Protein AF-A0A8H8NMR8-F1 (afdb_monomer_lite)

Structure (mmCIF, N/CA/C/O backbone):
data_AF-A0A8H8NMR8-F1
#
_entry.id   AF-A0A8H8NMR8-F1
#
loop_
_atom_site.group_PDB
_atom_site.id
_atom_site.type_symbol
_atom_site.label_atom_id
_atom_site.label_alt_id
_atom_site.label_comp_id
_atom_site.label_asym_id
_atom_site.label_entity_id
_atom_site.label_seq_id
_atom_site.pdbx_PDB_ins_code
_atom_site.Cartn_x
_atom_site.Cartn_y
_atom_site.Cartn_z
_atom_site.occupancy
_atom_site.B_iso_or_equiv
_atom_site.auth_seq_id
_atom_site.auth_comp_id
_atom_site.auth_asym_id
_atom_site.auth_atom_id
_atom_site.pdbx_PDB_model_num
ATOM 1 N N . MET A 1 1 ? 32.428 6.572 -25.863 1.00 37.22 1 MET A N 1
ATOM 2 C CA . MET A 1 1 ? 31.064 7.026 -25.522 1.00 37.22 1 MET A CA 1
ATOM 3 C C . MET A 1 1 ? 30.608 6.239 -24.310 1.00 37.22 1 MET A C 1
ATOM 5 O O . MET A 1 1 ? 30.355 5.047 -24.435 1.00 37.22 1 MET A O 1
ATOM 9 N N . SER A 1 2 ? 30.628 6.862 -23.136 1.00 39.56 2 SER A N 1
ATOM 10 C CA . SER A 1 2 ? 30.286 6.206 -21.873 1.00 39.56 2 SER A CA 1
ATOM 11 C C . SER A 1 2 ? 28.769 6.141 -21.748 1.00 39.56 2 SER A C 1
ATOM 13 O O . SER A 1 2 ? 28.104 7.172 -21.727 1.00 39.56 2 SER A O 1
ATOM 15 N N . VAL A 1 3 ? 28.222 4.929 -21.735 1.00 47.50 3 VAL A N 1
ATOM 16 C CA . VAL A 1 3 ? 26.800 4.694 -21.467 1.00 47.50 3 VAL A CA 1
ATOM 17 C C . VAL A 1 3 ? 26.536 5.125 -20.018 1.00 47.50 3 VAL A C 1
ATOM 19 O O . VAL A 1 3 ? 27.256 4.645 -19.141 1.00 47.50 3 VAL A O 1
ATOM 22 N N . PRO A 1 4 ? 25.572 6.020 -19.735 1.00 42.72 4 PRO A N 1
ATOM 23 C CA . PRO A 1 4 ? 25.215 6.341 -18.361 1.00 42.72 4 PRO A CA 1
ATOM 24 C C . PRO A 1 4 ? 24.707 5.066 -17.685 1.00 42.72 4 PRO A C 1
ATOM 26 O O . PRO A 1 4 ? 23.734 4.446 -18.114 1.00 42.72 4 PRO A O 1
ATOM 29 N N . GLN A 1 5 ? 25.445 4.635 -16.671 1.00 41.09 5 GLN A N 1
ATOM 30 C CA . GLN A 1 5 ? 25.132 3.477 -15.852 1.00 41.09 5 GLN A CA 1
ATOM 31 C C . GLN A 1 5 ? 23.895 3.829 -15.010 1.00 41.09 5 GLN A C 1
ATOM 33 O O . GLN A 1 5 ? 23.911 4.874 -14.355 1.00 41.09 5 GLN A O 1
ATOM 38 N N . PRO A 1 6 ? 22.809 3.034 -15.031 1.00 48.75 6 PRO A N 1
ATOM 39 C CA . PRO A 1 6 ? 21.648 3.330 -14.208 1.00 48.75 6 PRO A CA 1
ATOM 40 C C . PRO A 1 6 ? 22.055 3.192 -12.740 1.00 48.75 6 PRO A C 1
ATOM 42 O O . PRO A 1 6 ? 22.353 2.100 -12.258 1.00 48.75 6 PRO A O 1
ATOM 45 N N . THR A 1 7 ? 22.103 4.315 -12.028 1.00 45.12 7 THR A N 1
ATOM 46 C CA . THR A 1 7 ? 22.270 4.377 -10.574 1.00 45.12 7 THR A CA 1
ATOM 47 C C . THR A 1 7 ? 20.965 3.948 -9.906 1.00 45.12 7 THR A C 1
ATOM 49 O O . THR A 1 7 ? 20.292 4.742 -9.259 1.00 45.12 7 THR A O 1
ATOM 52 N N . SER A 1 8 ? 20.547 2.701 -10.102 1.00 48.84 8 SER A N 1
ATO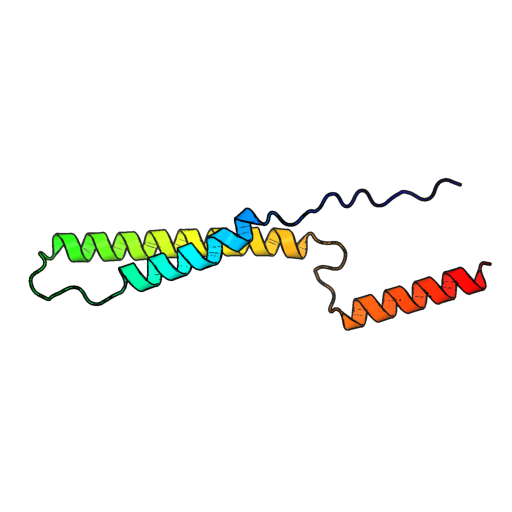M 53 C CA . SER A 1 8 ? 19.345 2.154 -9.472 1.00 48.84 8 SER A CA 1
ATOM 54 C C . SER A 1 8 ? 19.726 1.507 -8.149 1.00 48.84 8 SER A C 1
ATOM 56 O O . SER A 1 8 ? 19.632 0.296 -7.987 1.00 48.84 8 SER A O 1
ATOM 58 N N . ASN A 1 9 ? 20.166 2.317 -7.186 1.00 46.53 9 ASN A N 1
ATOM 59 C CA . ASN A 1 9 ? 20.272 1.875 -5.796 1.00 46.53 9 ASN A CA 1
ATOM 60 C C . ASN A 1 9 ? 18.899 1.993 -5.107 1.00 46.53 9 ASN A C 1
ATOM 62 O O . ASN A 1 9 ? 18.777 2.600 -4.049 1.00 46.53 9 ASN A O 1
ATOM 66 N N . SER A 1 10 ? 17.860 1.447 -5.742 1.00 55.44 10 SER A N 1
ATOM 67 C CA . SER A 1 10 ? 16.499 1.363 -5.202 1.00 55.44 10 SER A CA 1
ATOM 68 C C . SER A 1 10 ? 16.279 -0.052 -4.681 1.00 55.44 10 SER A C 1
ATOM 70 O O . SER A 1 10 ? 15.445 -0.798 -5.188 1.00 55.44 10 SER A O 1
ATOM 72 N N . ALA A 1 11 ? 17.096 -0.473 -3.716 1.00 64.12 11 ALA A N 1
ATOM 73 C CA .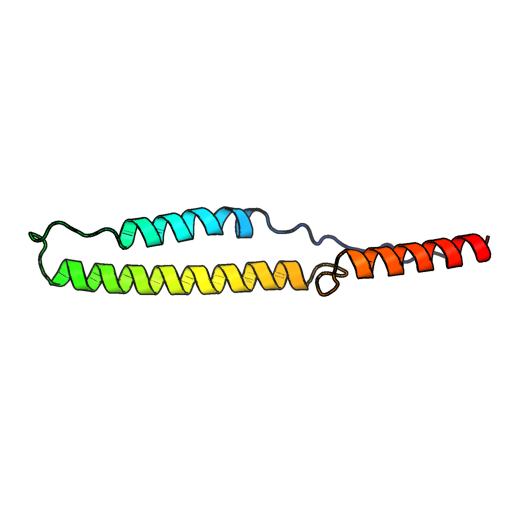 ALA A 1 11 ? 16.773 -1.674 -2.965 1.00 64.12 11 ALA A CA 1
ATOM 74 C C . ALA A 1 11 ? 15.484 -1.375 -2.189 1.00 64.12 11 ALA A C 1
ATOM 76 O O . ALA A 1 11 ? 15.464 -0.453 -1.371 1.00 64.12 11 ALA A O 1
ATOM 77 N N . LEU A 1 12 ? 14.407 -2.108 -2.486 1.00 74.81 12 LEU A N 1
ATOM 78 C CA . LEU A 1 12 ? 13.176 -2.049 -1.700 1.00 74.81 12 LEU A CA 1
ATOM 79 C C . LEU A 1 12 ? 13.544 -2.215 -0.227 1.00 74.81 12 LEU A C 1
ATOM 81 O O . LEU A 1 12 ? 14.286 -3.137 0.127 1.00 74.81 12 LEU A O 1
ATOM 85 N N . ASN A 1 13 ? 13.052 -1.322 0.630 1.00 84.81 13 ASN A N 1
ATOM 86 C CA . ASN A 1 13 ? 13.338 -1.437 2.0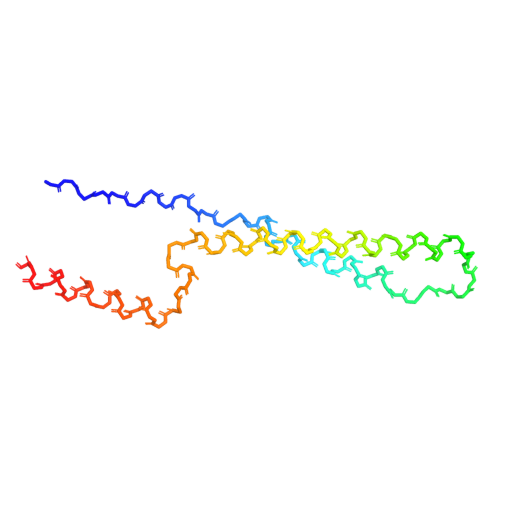47 1.00 84.81 13 ASN A CA 1
ATOM 87 C C . ASN A 1 13 ? 12.536 -2.617 2.598 1.00 84.81 13 ASN A C 1
ATOM 89 O O . ASN A 1 13 ? 11.354 -2.489 2.916 1.00 84.81 13 ASN A O 1
ATOM 93 N N . GLN A 1 14 ? 13.191 -3.772 2.697 1.00 86.62 14 GLN A N 1
ATOM 94 C CA . GLN A 1 14 ? 12.583 -5.021 3.141 1.00 86.62 14 GLN A CA 1
ATOM 95 C C . GLN A 1 14 ? 11.861 -4.861 4.487 1.00 86.62 14 GLN A C 1
ATOM 97 O O . GLN A 1 14 ? 10.757 -5.376 4.648 1.00 86.62 14 GLN A O 1
ATOM 102 N N . ALA A 1 15 ? 12.399 -4.040 5.396 1.00 87.38 15 ALA A N 1
ATOM 103 C CA . ALA A 1 15 ? 11.773 -3.761 6.685 1.00 87.38 15 ALA A CA 1
ATOM 104 C C . ALA A 1 15 ? 10.390 -3.093 6.550 1.00 87.38 15 ALA A C 1
ATOM 106 O O . ALA A 1 15 ? 9.497 -3.364 7.353 1.00 87.38 15 ALA A O 1
ATOM 107 N N . THR A 1 16 ? 10.176 -2.250 5.529 1.00 87.81 16 THR A N 1
ATOM 108 C CA . THR A 1 16 ? 8.863 -1.640 5.263 1.00 87.81 16 THR A CA 1
ATOM 109 C C . THR A 1 16 ? 7.822 -2.719 4.970 1.00 87.81 16 THR A C 1
ATOM 111 O O . THR A 1 16 ? 6.750 -2.700 5.569 1.00 87.81 16 THR A O 1
ATOM 114 N N . PHE A 1 17 ? 8.151 -3.696 4.124 1.00 91.56 17 PHE A N 1
ATOM 115 C CA . PHE A 1 17 ? 7.230 -4.769 3.742 1.00 91.56 17 PHE A CA 1
ATOM 116 C C . PHE A 1 17 ? 7.046 -5.810 4.850 1.00 91.56 17 PHE A C 1
ATOM 118 O O . PHE A 1 17 ? 5.920 -6.223 5.121 1.00 91.56 17 PHE A O 1
ATOM 125 N N . GLU A 1 18 ? 8.125 -6.187 5.540 1.00 93.31 18 GLU A N 1
ATOM 126 C CA . GLU A 1 18 ? 8.078 -7.141 6.654 1.00 93.31 18 GLU A CA 1
ATOM 127 C C . GLU A 1 18 ? 7.238 -6.629 7.828 1.00 93.31 18 GLU A C 1
ATOM 129 O O . GLU A 1 18 ? 6.622 -7.427 8.529 1.00 93.31 18 GLU A O 1
ATOM 134 N N . SER A 1 19 ? 7.149 -5.307 8.016 1.00 92.06 19 SER A N 1
ATOM 135 C CA . SER A 1 19 ? 6.342 -4.700 9.083 1.00 92.06 19 SER A CA 1
ATOM 136 C C . SER A 1 19 ? 4.824 -4.744 8.844 1.00 92.06 19 SER A C 1
ATOM 138 O O . SER A 1 19 ? 4.053 -4.644 9.804 1.00 92.06 19 SER A O 1
ATOM 140 N N . LEU A 1 20 ? 4.377 -4.952 7.598 1.00 94.50 20 LEU A N 1
ATOM 141 C CA . LEU A 1 20 ? 2.953 -4.916 7.241 1.00 94.50 20 LEU A CA 1
ATOM 142 C C . LEU A 1 20 ? 2.173 -6.080 7.861 1.00 94.50 20 LEU A C 1
ATOM 144 O O . LEU A 1 20 ? 1.095 -5.879 8.421 1.00 94.50 20 LEU A O 1
ATOM 148 N N . LEU A 1 21 ? 2.718 -7.298 7.791 1.00 94.94 21 LEU A N 1
ATOM 149 C CA . LEU A 1 21 ? 2.047 -8.492 8.309 1.00 94.94 21 LEU A CA 1
ATOM 150 C C . LEU A 1 21 ? 1.872 -8.437 9.843 1.00 94.94 21 LEU A C 1
ATOM 152 O O . LEU A 1 21 ? 0.740 -8.613 10.301 1.00 94.94 21 LEU A O 1
ATOM 156 N N . PRO A 1 22 ? 2.906 -8.113 10.649 1.00 94.88 22 PRO A N 1
ATOM 157 C CA . PRO A 1 22 ? 2.744 -7.862 12.080 1.00 94.88 22 PRO A CA 1
ATOM 158 C C . PRO A 1 22 ? 1.689 -6.799 12.403 1.00 94.88 22 PRO A C 1
ATOM 160 O O . PRO A 1 22 ? 0.921 -6.980 13.345 1.00 94.88 22 PRO A O 1
ATOM 163 N N . SER A 1 23 ? 1.603 -5.719 11.616 1.00 93.81 23 SER A N 1
ATOM 164 C CA . SER A 1 23 ? 0.614 -4.655 11.833 1.00 93.81 23 SER A CA 1
ATOM 165 C C . SER A 1 23 ? -0.828 -5.152 11.640 1.00 93.81 23 SER A C 1
ATOM 167 O O . SER A 1 23 ? -1.696 -4.896 12.477 1.00 93.81 23 SER A O 1
ATOM 169 N N . VAL A 1 24 ? -1.084 -5.954 10.602 1.00 94.88 24 VAL A N 1
ATOM 170 C CA . VAL A 1 24 ? -2.394 -6.597 10.382 1.00 94.88 24 VAL A CA 1
ATOM 171 C C . VAL A 1 24 ? -2.718 -7.595 11.498 1.00 94.88 24 VAL A C 1
ATOM 173 O O . VAL A 1 24 ? -3.837 -7.632 12.017 1.00 94.88 24 VAL A O 1
ATOM 176 N N . VAL A 1 25 ? -1.732 -8.392 11.907 1.00 94.88 25 VAL A N 1
ATOM 177 C CA . VAL A 1 25 ? -1.872 -9.364 12.999 1.00 94.88 25 VAL A CA 1
ATOM 178 C C . VAL A 1 25 ? -2.189 -8.666 14.328 1.00 94.88 25 VAL A C 1
ATOM 180 O O . VAL A 1 25 ? -3.017 -9.152 15.093 1.00 94.88 25 VAL A O 1
ATOM 183 N N . GLN A 1 26 ? -1.603 -7.497 14.591 1.00 92.69 26 GLN A N 1
ATOM 184 C CA . GLN A 1 26 ? -1.924 -6.693 15.768 1.00 92.69 26 GLN A CA 1
ATOM 185 C C . GLN A 1 26 ? -3.378 -6.203 15.738 1.00 92.69 26 GLN A C 1
ATOM 187 O O . GLN A 1 26 ? -4.101 -6.389 16.711 1.00 92.69 26 GLN A O 1
ATOM 192 N N . ILE A 1 27 ? -3.836 -5.635 14.617 1.00 93.56 27 ILE A N 1
ATOM 193 C CA . ILE A 1 27 ? -5.215 -5.130 14.484 1.00 93.56 27 ILE A CA 1
ATOM 194 C C . ILE A 1 27 ? -6.236 -6.265 14.650 1.00 93.56 27 ILE A C 1
ATOM 196 O O . ILE A 1 27 ? -7.248 -6.106 15.335 1.00 93.56 27 ILE A O 1
ATOM 200 N N . THR A 1 28 ? -5.972 -7.430 14.056 1.00 92.00 28 THR A N 1
ATOM 201 C CA . THR A 1 28 ? -6.863 -8.597 14.174 1.00 92.00 28 THR A CA 1
ATOM 202 C C . THR A 1 28 ? -6.906 -9.157 15.595 1.00 92.00 28 THR A C 1
ATOM 204 O O . THR A 1 28 ? -7.971 -9.547 16.059 1.00 92.00 28 THR A O 1
ATOM 207 N N . GLN A 1 29 ? -5.792 -9.140 16.331 1.00 89.56 29 GLN A N 1
ATOM 208 C CA . GLN A 1 29 ? -5.787 -9.495 17.753 1.00 89.56 29 GLN A CA 1
ATOM 209 C C . GLN A 1 29 ? -6.539 -8.471 18.608 1.00 89.56 29 GLN A C 1
ATOM 211 O O . GLN A 1 29 ? -7.339 -8.856 19.457 1.00 89.56 29 GLN A O 1
ATOM 216 N N . SER A 1 30 ? -6.344 -7.175 18.357 1.00 86.56 30 SER A N 1
ATOM 217 C CA . SER A 1 30 ? -7.024 -6.103 19.093 1.00 86.56 30 SER A CA 1
ATOM 218 C C . SER A 1 30 ? -8.536 -6.072 18.861 1.00 86.56 30 SER A C 1
ATOM 220 O O . SER A 1 30 ? -9.259 -5.553 19.703 1.00 86.56 30 SER A O 1
ATOM 222 N N . THR A 1 31 ? -9.019 -6.624 17.746 1.00 86.69 31 THR A N 1
ATOM 223 C CA . THR A 1 31 ? -10.451 -6.699 17.406 1.00 86.69 31 THR A CA 1
ATOM 224 C C . THR A 1 31 ? -11.138 -7.965 17.916 1.00 86.69 31 THR A C 1
ATOM 226 O O . THR A 1 31 ? -12.347 -8.111 17.731 1.00 86.69 31 THR A O 1
ATOM 229 N N . GLN A 1 32 ? -10.412 -8.880 18.571 1.00 85.06 32 GLN A N 1
ATOM 230 C CA . GLN A 1 32 ? -11.034 -10.071 19.142 1.00 85.06 32 GLN A CA 1
ATOM 231 C C . GLN A 1 32 ? -12.036 -9.693 20.243 1.00 85.06 32 GLN A C 1
ATOM 233 O O . GLN A 1 32 ? -11.762 -8.798 21.049 1.00 85.06 32 GLN A O 1
ATOM 238 N N . PRO A 1 33 ? -13.194 -10.377 20.304 1.00 72.38 33 PRO A N 1
ATOM 239 C CA . PRO A 1 33 ? -14.210 -10.102 21.307 1.00 72.38 33 PRO A CA 1
ATOM 240 C C . PRO A 1 33 ? -13.627 -10.300 22.708 1.00 72.38 33 PRO A C 1
ATOM 242 O O . PRO A 1 33 ? -13.211 -11.397 23.081 1.00 72.38 33 PRO A O 1
ATOM 245 N N . GLN A 1 34 ? -13.589 -9.221 23.487 1.00 68.75 34 GLN A N 1
ATOM 246 C CA . GLN A 1 34 ? -13.203 -9.296 24.890 1.00 68.75 34 GLN A CA 1
ATOM 247 C C . GLN A 1 34 ? -14.339 -9.935 25.707 1.00 68.75 34 GLN A C 1
ATOM 249 O O . GLN A 1 34 ? -15.518 -9.779 25.367 1.00 68.75 34 GLN A O 1
ATOM 254 N N . PRO A 1 35 ? -14.020 -10.644 26.802 1.00 69.69 35 PRO A N 1
ATOM 255 C CA . PRO A 1 35 ? -15.037 -11.137 27.720 1.00 69.69 35 PRO A CA 1
ATOM 256 C C . PRO A 1 35 ? -15.882 -9.973 28.270 1.00 69.69 35 PRO A C 1
ATOM 258 O O . PRO A 1 35 ? -15.348 -8.931 28.647 1.00 69.69 35 PRO A O 1
ATOM 261 N N . GLN A 1 36 ? -17.207 -10.167 28.339 1.00 62.75 36 GLN A N 1
ATOM 262 C CA . GLN A 1 36 ? -18.215 -9.161 28.737 1.00 62.75 36 GLN A CA 1
ATOM 263 C C . GLN A 1 36 ? -18.002 -8.529 30.127 1.00 62.75 36 GLN A C 1
ATOM 265 O O . GLN A 1 36 ? -18.696 -7.586 30.491 1.00 62.75 36 GLN A O 1
ATOM 270 N N . SER A 1 37 ? -17.066 -9.044 30.916 1.00 67.81 37 SER A N 1
ATOM 271 C CA . SER A 1 37 ? -16.732 -8.583 32.261 1.00 67.81 37 SER A CA 1
ATOM 272 C C . SER A 1 37 ? -15.820 -7.348 32.303 1.00 67.81 37 SER A C 1
ATOM 274 O O . SER A 1 37 ? -15.473 -6.899 33.395 1.00 67.81 37 SER A O 1
ATOM 276 N N . GLN A 1 38 ? -15.419 -6.784 31.161 1.00 64.81 38 GLN A N 1
ATOM 277 C CA . GLN A 1 38 ? -14.536 -5.618 31.147 1.00 64.81 38 GLN A CA 1
ATOM 278 C C . GLN A 1 38 ? -15.255 -4.277 31.352 1.00 64.81 38 GLN A C 1
ATOM 280 O O . GLN A 1 38 ? -16.331 -4.049 30.795 1.00 64.81 38 GLN A O 1
ATOM 285 N N . PRO A 1 39 ? -14.647 -3.347 32.114 1.00 71.88 39 PRO A N 1
ATOM 286 C CA . PRO A 1 39 ? -15.194 -2.017 32.322 1.00 71.88 39 PRO A CA 1
ATOM 287 C C . PRO A 1 39 ? -15.293 -1.218 31.007 1.00 71.88 39 PRO A C 1
ATOM 289 O O . PRO A 1 39 ? -14.381 -1.266 30.181 1.00 71.88 39 PRO A O 1
ATOM 292 N N . PRO A 1 40 ? -16.337 -0.385 30.839 1.00 67.50 40 PRO A N 1
ATOM 293 C CA . PRO A 1 40 ? -16.593 0.361 29.600 1.00 67.50 40 PRO A CA 1
ATOM 294 C C . PRO A 1 40 ? -15.458 1.319 29.193 1.00 67.50 40 PRO A C 1
ATOM 296 O O . PRO A 1 40 ? -15.283 1.603 28.009 1.00 67.50 40 PRO A O 1
ATOM 299 N N . ALA A 1 41 ? -14.648 1.789 30.150 1.00 66.44 41 ALA A N 1
ATOM 300 C CA . ALA A 1 41 ? -13.461 2.601 29.874 1.00 66.44 41 ALA A CA 1
ATOM 301 C C . ALA A 1 41 ? -12.369 1.824 29.107 1.00 66.44 41 ALA A C 1
ATOM 303 O O . ALA A 1 41 ? -11.734 2.393 28.220 1.00 66.44 41 ALA A O 1
ATOM 304 N N . GLN A 1 42 ? -12.195 0.523 29.383 1.00 71.94 42 GLN A N 1
ATOM 305 C CA . GLN A 1 42 ? -11.269 -0.333 28.628 1.00 71.94 42 GLN A CA 1
ATOM 306 C C . GLN A 1 42 ? -11.768 -0.565 27.198 1.00 71.94 42 GLN A C 1
ATOM 308 O O . GLN A 1 42 ? -10.977 -0.538 26.258 1.00 71.94 42 GLN A O 1
ATOM 313 N N . THR A 1 43 ? -13.083 -0.696 27.006 1.00 78.06 43 THR A N 1
ATOM 314 C CA . THR A 1 43 ? -13.683 -0.866 25.675 1.00 78.06 43 THR A CA 1
ATOM 315 C C . THR A 1 43 ? -13.473 0.359 24.779 1.00 78.06 43 THR A C 1
ATOM 317 O O . THR A 1 43 ? -13.183 0.215 23.592 1.00 78.06 43 THR A O 1
ATOM 320 N N . GLN A 1 44 ? -13.578 1.577 25.324 1.00 82.50 44 GLN A N 1
ATOM 321 C CA . GLN A 1 44 ? -13.318 2.804 24.556 1.00 82.50 44 GLN A CA 1
ATOM 322 C C . GLN A 1 44 ? -11.834 2.977 24.213 1.00 82.50 44 GLN A C 1
ATOM 324 O O . GLN A 1 44 ? -11.508 3.359 23.089 1.00 82.50 44 GLN A O 1
ATOM 329 N N . GLN A 1 45 ? -10.935 2.671 25.153 1.00 85.56 45 GLN A N 1
ATOM 330 C CA . GLN A 1 45 ? -9.491 2.702 24.902 1.00 85.56 45 GLN A CA 1
ATOM 331 C C . GLN A 1 45 ? -9.096 1.714 23.801 1.00 85.56 45 GLN A C 1
ATOM 333 O O . GLN A 1 45 ? -8.389 2.093 22.871 1.00 85.56 45 GLN A O 1
ATOM 338 N N . GLN A 1 46 ? -9.640 0.496 23.831 1.00 84.81 46 GLN A N 1
ATOM 339 C CA . GLN A 1 46 ? -9.404 -0.506 22.793 1.00 84.81 46 GLN A CA 1
ATOM 340 C C . GLN A 1 46 ? -9.848 -0.018 21.405 1.00 84.81 46 GLN A C 1
ATOM 342 O O . GLN A 1 46 ? -9.110 -0.164 20.432 1.00 84.81 46 GLN A O 1
ATOM 347 N N . GLN A 1 47 ? -11.021 0.615 21.296 1.00 87.25 47 GLN A N 1
ATOM 348 C CA . GLN A 1 47 ? -11.482 1.184 20.023 1.00 87.25 47 GLN A CA 1
ATOM 349 C C . GLN A 1 47 ? -10.538 2.272 19.494 1.00 87.25 47 GLN A C 1
ATOM 351 O O . GLN A 1 47 ? -10.251 2.312 18.295 1.00 87.25 47 GLN A O 1
ATOM 356 N N . GLN A 1 48 ? -10.020 3.133 20.375 1.00 91.00 48 GLN A N 1
ATOM 357 C CA . GLN A 1 48 ? -9.040 4.152 19.993 1.00 91.00 48 GLN A CA 1
ATOM 358 C C . GLN A 1 48 ? -7.714 3.532 19.538 1.00 91.00 48 GLN A C 1
ATOM 360 O O . GLN A 1 48 ? -7.133 3.986 18.550 1.00 91.00 48 GLN A O 1
ATOM 365 N N . GLU A 1 49 ? -7.247 2.481 20.210 1.00 89.31 49 GLU A N 1
ATOM 366 C CA . GLU A 1 49 ? -6.033 1.759 19.825 1.00 89.31 49 GLU A CA 1
ATOM 367 C C . GLU A 1 49 ? -6.178 1.076 18.463 1.00 89.31 49 GLU A C 1
ATOM 369 O O . GLU A 1 49 ? -5.284 1.208 17.625 1.00 89.31 49 GLU A O 1
ATOM 374 N N . ILE A 1 50 ? -7.320 0.434 18.192 1.00 92.19 50 ILE A N 1
ATOM 375 C CA . ILE A 1 50 ? -7.626 -0.153 16.879 1.00 92.19 50 ILE A CA 1
ATOM 376 C C . ILE A 1 50 ? -7.613 0.930 15.796 1.00 92.19 50 ILE A C 1
ATOM 378 O O . ILE A 1 50 ? -6.981 0.752 14.750 1.00 92.19 50 ILE A O 1
ATOM 382 N N . ALA A 1 51 ? -8.274 2.067 16.037 1.00 94.06 51 ALA A N 1
ATOM 383 C CA . ALA A 1 51 ? -8.313 3.172 15.081 1.00 94.06 51 ALA A CA 1
ATOM 384 C C . ALA A 1 51 ? -6.903 3.710 14.788 1.00 94.06 51 ALA A C 1
ATOM 386 O O . ALA A 1 51 ? -6.530 3.882 13.625 1.00 94.06 51 ALA A O 1
ATOM 387 N N . LYS A 1 52 ? -6.088 3.905 15.831 1.00 94.56 52 LYS A N 1
ATOM 388 C CA . LYS A 1 52 ? -4.697 4.356 15.712 1.00 94.56 52 LYS A CA 1
ATOM 389 C C . LYS A 1 52 ? -3.833 3.353 14.942 1.00 94.56 52 LYS A C 1
ATOM 391 O O . LYS A 1 52 ? -3.103 3.759 14.038 1.00 94.56 52 LYS A O 1
ATOM 396 N N . ALA A 1 53 ? -3.928 2.063 15.262 1.00 93.38 53 ALA A N 1
ATOM 397 C CA . ALA A 1 53 ? -3.190 1.005 14.575 1.00 93.38 53 ALA A CA 1
ATOM 398 C C . ALA A 1 53 ? -3.585 0.912 13.091 1.00 93.38 53 ALA A C 1
ATOM 400 O O . ALA A 1 53 ? -2.723 0.807 12.223 1.00 93.38 53 ALA A O 1
ATOM 401 N N . THR A 1 54 ? -4.876 1.057 12.786 1.00 95.56 54 THR A N 1
ATOM 402 C CA . THR A 1 54 ? -5.389 1.052 11.408 1.00 95.56 54 THR A CA 1
ATOM 403 C C . THR A 1 54 ? -4.885 2.253 10.605 1.00 95.56 54 THR A C 1
ATOM 405 O O . THR A 1 54 ? -4.478 2.105 9.452 1.00 95.56 54 THR A O 1
ATOM 408 N N . MET A 1 55 ? -4.855 3.448 11.206 1.00 96.62 55 MET A N 1
ATOM 409 C CA . MET A 1 55 ? -4.263 4.628 10.563 1.00 96.62 55 MET A CA 1
ATOM 410 C C . MET A 1 55 ? -2.764 4.443 10.303 1.00 96.62 55 MET A C 1
ATOM 412 O O . MET A 1 55 ? -2.289 4.801 9.227 1.00 96.62 55 MET A O 1
ATOM 416 N N . ALA A 1 56 ? -2.029 3.856 11.252 1.00 94.69 56 ALA A N 1
ATOM 417 C CA . ALA A 1 56 ? -0.610 3.558 11.079 1.00 94.69 56 ALA A CA 1
ATOM 418 C C . ALA A 1 56 ? -0.369 2.573 9.922 1.00 94.69 56 ALA A C 1
ATOM 420 O O . ALA A 1 56 ? 0.474 2.846 9.067 1.00 94.69 56 ALA A O 1
ATOM 421 N N . LEU A 1 57 ? -1.160 1.495 9.833 1.00 96.25 57 LEU A N 1
ATOM 422 C CA . LEU A 1 57 ? -1.105 0.543 8.719 1.00 96.25 57 LEU A CA 1
ATOM 423 C C . LEU A 1 57 ? -1.361 1.232 7.373 1.00 96.25 57 LEU A C 1
ATOM 425 O O . LEU A 1 57 ? -0.639 0.992 6.407 1.00 96.25 57 LEU A O 1
ATOM 429 N N . ARG A 1 58 ? -2.354 2.130 7.299 1.00 96.81 58 ARG A N 1
ATOM 430 C CA . ARG A 1 58 ? -2.642 2.890 6.071 1.00 96.81 58 ARG A CA 1
ATOM 431 C C . ARG A 1 58 ? -1.430 3.701 5.612 1.00 96.81 58 ARG A C 1
ATOM 433 O O . ARG A 1 58 ? -1.119 3.716 4.425 1.00 96.81 58 ARG A O 1
ATOM 440 N N . THR A 1 59 ? -0.749 4.362 6.545 1.00 95.56 59 THR A N 1
ATOM 441 C CA . THR A 1 59 ? 0.461 5.144 6.256 1.00 95.56 59 THR A CA 1
ATOM 442 C C . THR A 1 59 ? 1.618 4.250 5.807 1.00 95.56 59 THR A C 1
ATOM 444 O O . THR A 1 59 ? 2.308 4.589 4.850 1.00 95.56 59 THR A O 1
ATOM 447 N N . GLN A 1 60 ? 1.809 3.089 6.441 1.00 94.44 60 GLN A N 1
ATOM 448 C CA . GLN A 1 60 ? 2.833 2.118 6.038 1.00 94.44 60 GLN A CA 1
ATOM 449 C C . GLN A 1 60 ? 2.579 1.563 4.630 1.00 94.44 60 GLN A C 1
ATOM 451 O O . GLN A 1 60 ? 3.512 1.465 3.838 1.00 94.44 60 GLN A O 1
ATOM 456 N N . LEU A 1 61 ? 1.321 1.259 4.291 1.00 96.00 61 LEU A N 1
ATOM 457 C CA . LEU A 1 61 ? 0.935 0.809 2.951 1.00 96.00 61 LEU A CA 1
ATOM 458 C C . LEU A 1 61 ? 1.177 1.880 1.887 1.00 96.00 61 LEU A C 1
ATOM 460 O O . LEU A 1 61 ? 1.656 1.552 0.805 1.00 96.00 61 LEU A O 1
ATOM 464 N N . ALA A 1 62 ? 0.877 3.145 2.189 1.00 94.38 62 ALA A N 1
ATOM 465 C CA . ALA A 1 62 ? 1.175 4.251 1.282 1.00 94.38 62 ALA A CA 1
ATOM 466 C C . ALA A 1 62 ? 2.685 4.357 1.022 1.00 94.38 62 ALA A C 1
ATOM 468 O O . ALA A 1 62 ? 3.104 4.338 -0.127 1.00 94.38 62 ALA A O 1
ATOM 469 N N . ALA A 1 63 ? 3.506 4.331 2.076 1.00 91.19 63 ALA A N 1
ATOM 470 C CA . ALA A 1 63 ? 4.960 4.375 1.935 1.00 91.19 63 ALA A CA 1
ATOM 471 C C . ALA A 1 63 ? 5.527 3.166 1.165 1.00 91.19 63 ALA A C 1
ATOM 473 O O . ALA A 1 63 ? 6.457 3.315 0.375 1.00 91.19 63 ALA A O 1
ATOM 474 N N . ALA A 1 64 ? 4.978 1.966 1.382 1.00 91.31 64 ALA A N 1
ATOM 475 C CA . ALA A 1 64 ? 5.364 0.771 0.635 1.00 91.31 64 ALA A CA 1
ATOM 476 C C . ALA A 1 64 ? 5.005 0.896 -0.852 1.00 91.31 64 ALA A C 1
ATOM 478 O O . ALA A 1 64 ? 5.806 0.535 -1.711 1.00 91.31 64 ALA A O 1
ATOM 479 N N . ARG A 1 65 ? 3.824 1.444 -1.158 1.00 90.56 65 ARG A N 1
ATOM 480 C CA . ARG A 1 65 ? 3.393 1.710 -2.529 1.00 90.56 65 ARG A CA 1
ATOM 481 C C . ARG A 1 65 ? 4.290 2.740 -3.209 1.00 90.56 65 ARG A C 1
ATOM 483 O O . ARG A 1 65 ? 4.755 2.468 -4.306 1.00 90.56 65 ARG A O 1
ATOM 490 N N . ASP A 1 66 ? 4.597 3.849 -2.543 1.00 89.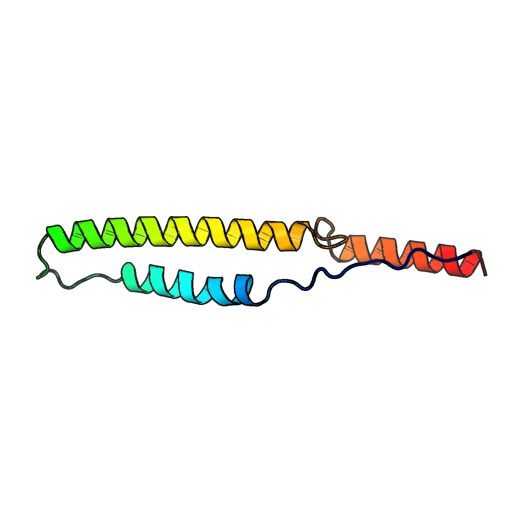62 66 ASP A N 1
ATOM 491 C CA . ASP A 1 66 ? 5.476 4.887 -3.090 1.00 89.62 66 ASP A CA 1
ATOM 492 C C . ASP A 1 66 ? 6.862 4.319 -3.452 1.00 89.62 66 ASP A C 1
ATOM 494 O O . ASP A 1 66 ? 7.446 4.692 -4.467 1.00 89.62 66 ASP A O 1
ATOM 498 N N . GLN A 1 67 ? 7.381 3.367 -2.662 1.00 88.19 67 GLN A N 1
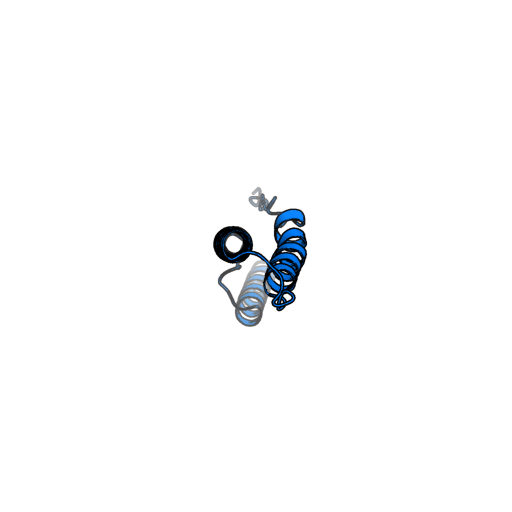ATOM 499 C CA . GLN A 1 67 ? 8.631 2.665 -2.983 1.00 88.19 67 GLN A CA 1
ATOM 500 C C . GLN A 1 67 ? 8.523 1.783 -4.233 1.00 88.19 67 GLN A C 1
ATOM 502 O O . GLN A 1 67 ? 9.495 1.689 -4.981 1.00 88.19 67 GLN A O 1
ATOM 507 N N . VAL A 1 68 ? 7.378 1.131 -4.455 1.00 86.44 68 VAL A N 1
ATOM 508 C CA . VAL A 1 68 ? 7.127 0.306 -5.649 1.00 86.44 68 VAL A CA 1
ATOM 509 C C . VAL A 1 68 ? 6.939 1.184 -6.883 1.00 86.44 68 VAL A C 1
ATOM 511 O O . VAL A 1 68 ? 7.551 0.911 -7.913 1.00 86.44 68 VAL A O 1
ATOM 514 N N . ASP A 1 69 ? 6.158 2.256 -6.768 1.00 85.56 69 ASP A N 1
ATOM 515 C CA . ASP A 1 69 ? 5.884 3.193 -7.862 1.00 85.56 69 ASP A CA 1
ATOM 516 C C . ASP A 1 69 ? 7.175 3.932 -8.288 1.00 85.56 69 ASP A C 1
ATOM 518 O O . ASP A 1 69 ? 7.371 4.230 -9.464 1.00 85.56 69 ASP A O 1
ATOM 522 N N . ALA A 1 70 ? 8.120 4.138 -7.360 1.00 86.19 70 ALA A N 1
ATOM 523 C CA . ALA A 1 70 ? 9.445 4.693 -7.648 1.00 86.19 70 ALA A CA 1
ATOM 524 C C . ALA A 1 70 ? 10.424 3.710 -8.330 1.00 86.19 70 ALA A C 1
ATOM 526 O O . ALA A 1 70 ? 11.527 4.117 -8.718 1.00 86.19 70 ALA A O 1
ATOM 527 N N . LEU A 1 71 ? 10.080 2.422 -8.472 1.00 83.31 71 LEU A N 1
ATOM 528 C CA . LEU A 1 71 ? 10.920 1.479 -9.211 1.00 83.31 71 LEU A CA 1
ATOM 529 C C . LEU A 1 71 ? 10.899 1.807 -10.714 1.00 83.31 71 LEU A C 1
ATOM 531 O O . LEU A 1 71 ? 9.855 2.165 -11.260 1.00 83.31 71 LEU A O 1
ATOM 535 N N . PRO A 1 72 ? 12.024 1.642 -11.435 1.00 80.62 72 PRO A N 1
ATOM 536 C CA . PRO A 1 72 ? 12.032 1.784 -12.886 1.00 80.62 72 PRO A CA 1
ATOM 537 C C . PRO A 1 72 ? 11.025 0.825 -13.531 1.00 80.62 72 PRO A C 1
ATOM 539 O O . PRO A 1 72 ? 11.135 -0.388 -13.371 1.00 80.62 72 PRO A O 1
ATOM 542 N N . GLY A 1 73 ? 10.045 1.370 -14.255 1.00 78.12 73 GLY A N 1
ATOM 543 C CA . GLY A 1 73 ? 8.959 0.573 -14.831 1.00 78.12 73 GLY A CA 1
ATOM 544 C C . GLY A 1 73 ? 7.912 0.095 -13.816 1.00 78.12 73 GLY A C 1
ATOM 545 O O . GLY A 1 73 ? 7.101 -0.751 -14.173 1.00 78.12 73 GLY A O 1
ATOM 546 N N . GLY A 1 74 ? 7.896 0.626 -12.587 1.00 77.19 74 GLY A N 1
ATOM 547 C CA . GLY A 1 74 ? 6.946 0.262 -11.526 1.00 77.19 74 GLY A CA 1
ATOM 548 C C . GLY A 1 74 ? 5.478 0.489 -11.899 1.00 77.19 74 GLY A C 1
ATOM 549 O O . GLY A 1 74 ? 4.616 -0.283 -11.494 1.00 77.19 74 GLY A O 1
ATOM 550 N N . GLU A 1 75 ? 5.200 1.473 -12.758 1.00 81.56 75 GLU A N 1
ATOM 551 C CA . GLU A 1 75 ? 3.852 1.729 -13.290 1.00 81.56 75 GLU A CA 1
ATOM 552 C C . GLU A 1 75 ? 3.463 0.812 -14.465 1.00 81.56 75 GLU A C 1
ATOM 554 O O . GLU A 1 75 ? 2.301 0.768 -14.871 1.00 81.56 75 GLU A O 1
ATOM 559 N N . MET A 1 76 ? 4.424 0.086 -15.045 1.00 85.00 76 MET A N 1
ATOM 560 C CA . MET A 1 76 ? 4.197 -0.747 -16.223 1.00 85.00 76 MET A CA 1
ATOM 561 C C . MET A 1 76 ? 3.879 -2.182 -15.830 1.00 85.00 76 MET A C 1
ATOM 563 O O . MET A 1 76 ? 4.531 -2.779 -14.970 1.00 85.00 76 MET A O 1
ATOM 567 N N . LEU A 1 77 ? 2.948 -2.802 -16.553 1.00 88.12 77 LEU A N 1
ATOM 568 C CA . LEU A 1 77 ? 2.729 -4.236 -16.423 1.00 88.12 77 LEU A CA 1
ATOM 569 C C . LEU A 1 77 ? 3.962 -4.997 -16.916 1.00 88.12 77 LEU A C 1
ATOM 571 O O . LEU A 1 77 ? 4.620 -4.595 -17.875 1.00 88.12 77 LEU A O 1
ATOM 575 N N . LEU A 1 78 ? 4.229 -6.156 -16.310 1.00 88.44 78 LEU A N 1
ATOM 576 C CA . LEU A 1 78 ? 5.372 -7.004 -16.667 1.00 88.44 78 LEU A CA 1
ATOM 577 C C . LEU A 1 78 ? 5.417 -7.328 -18.173 1.00 88.44 78 LEU A C 1
ATOM 579 O O . LEU A 1 78 ? 6.485 -7.349 -18.778 1.00 88.44 78 LEU A O 1
ATOM 583 N N . LYS A 1 79 ? 4.248 -7.551 -18.787 1.00 91.31 79 LYS A N 1
ATOM 584 C CA . LYS A 1 79 ? 4.123 -7.801 -20.230 1.00 91.31 79 LYS A CA 1
ATOM 585 C C . LYS A 1 79 ? 4.610 -6.618 -21.077 1.00 91.31 79 LYS A C 1
ATOM 587 O O . LYS A 1 79 ? 5.356 -6.827 -22.027 1.00 91.31 79 LYS A O 1
ATOM 592 N N . ASP A 1 80 ? 4.257 -5.399 -20.683 1.00 91.56 80 ASP A N 1
ATOM 593 C CA . ASP A 1 80 ? 4.597 -4.177 -21.410 1.00 91.56 80 ASP A CA 1
ATOM 594 C C . ASP A 1 80 ? 6.098 -3.882 -21.233 1.00 91.56 80 ASP A C 1
ATOM 596 O O . ASP A 1 80 ? 6.793 -3.507 -22.176 1.00 91.56 80 ASP A O 1
ATOM 600 N N . GLN A 1 81 ? 6.644 -4.1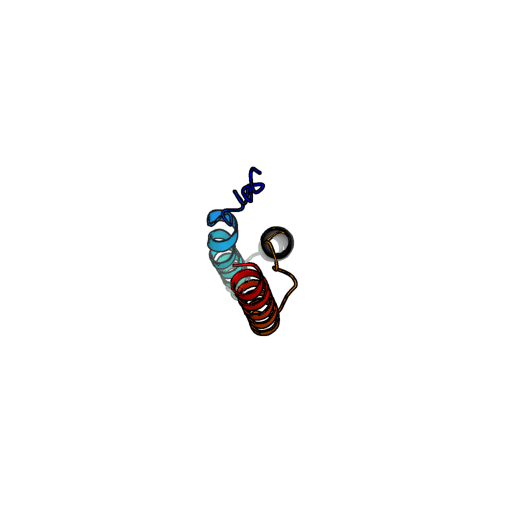57 -20.041 1.00 90.94 81 GLN A N 1
ATOM 601 C CA . GLN A 1 81 ? 8.090 -4.116 -19.802 1.00 90.94 81 GLN A CA 1
ATOM 602 C C . GLN A 1 81 ? 8.839 -5.120 -20.694 1.00 90.94 81 GLN A C 1
ATOM 604 O O . GLN A 1 81 ? 9.887 -4.795 -21.255 1.00 90.94 81 GLN A O 1
ATOM 609 N N . GLN A 1 82 ? 8.306 -6.334 -20.863 1.00 92.62 82 GLN A N 1
ATOM 610 C CA . GLN A 1 82 ? 8.926 -7.370 -21.688 1.00 92.62 82 GLN A CA 1
ATOM 611 C C . GLN A 1 82 ? 8.952 -6.998 -23.176 1.00 92.62 82 GLN A C 1
ATOM 613 O O . GLN A 1 82 ? 9.948 -7.280 -23.852 1.00 92.62 82 GLN A O 1
ATOM 618 N N . GLU A 1 83 ? 7.902 -6.342 -23.667 1.00 94.06 83 GLU A N 1
ATOM 619 C CA . GLU A 1 83 ? 7.821 -5.812 -25.029 1.00 94.06 83 GLU A CA 1
ATOM 620 C C . GLU A 1 83 ? 8.866 -4.714 -25.268 1.00 94.06 83 GLU A C 1
ATOM 622 O O . GLU A 1 83 ? 9.640 -4.795 -26.224 1.00 94.06 83 GLU A O 1
ATOM 627 N N . VAL A 1 84 ? 8.991 -3.750 -24.347 1.00 91.75 84 VAL A N 1
ATOM 628 C CA . VAL A 1 84 ? 10.031 -2.708 -24.423 1.00 91.75 84 VAL A CA 1
ATOM 629 C C . VAL A 1 84 ? 11.430 -3.322 -24.405 1.00 91.75 84 VAL A C 1
ATOM 631 O O . VAL A 1 84 ? 12.290 -2.934 -25.197 1.00 91.75 84 VAL A O 1
ATOM 634 N N . ILE A 1 85 ? 11.673 -4.314 -23.544 1.00 92.00 85 ILE A N 1
ATOM 635 C CA . ILE A 1 85 ? 12.952 -5.033 -23.509 1.00 92.00 85 ILE A CA 1
ATOM 636 C C . ILE A 1 85 ? 13.241 -5.691 -24.861 1.00 92.00 85 ILE A C 1
ATOM 638 O O . ILE A 1 85 ? 14.379 -5.631 -25.334 1.00 92.00 85 ILE A O 1
ATOM 642 N N . GLN A 1 86 ? 12.243 -6.322 -25.479 1.00 95.69 86 GLN A N 1
ATOM 643 C CA . GLN A 1 86 ? 12.396 -6.986 -26.769 1.00 95.69 86 GLN A CA 1
ATOM 644 C C . GLN A 1 86 ? 12.712 -5.977 -27.881 1.00 95.69 86 GLN A C 1
ATOM 646 O O . GLN A 1 86 ? 13.716 -6.137 -28.576 1.00 95.69 86 GLN A O 1
ATOM 651 N N . MET A 1 87 ? 11.954 -4.881 -27.962 1.00 94.31 87 MET A N 1
ATOM 652 C CA . MET A 1 87 ? 12.208 -3.784 -28.900 1.00 94.31 87 MET A CA 1
ATOM 653 C C . MET A 1 87 ? 13.632 -3.223 -28.739 1.00 94.31 87 MET A C 1
ATOM 655 O O . MET A 1 87 ? 14.370 -3.073 -29.712 1.00 94.31 87 MET A O 1
ATOM 659 N N . LEU A 1 88 ? 14.074 -2.965 -27.503 1.00 94.50 88 LEU A N 1
ATOM 660 C CA . LEU A 1 88 ? 15.422 -2.456 -27.229 1.00 94.50 88 LEU A CA 1
ATOM 661 C C . LEU A 1 88 ? 16.526 -3.458 -27.598 1.00 94.50 88 LEU A C 1
ATOM 663 O O . LEU A 1 88 ? 17.615 -3.048 -28.016 1.00 94.50 88 LEU A O 1
ATOM 667 N N . LYS A 1 89 ? 16.276 -4.765 -27.445 1.00 95.06 89 LYS A N 1
ATOM 668 C CA . LYS A 1 89 ? 17.202 -5.821 -27.883 1.00 95.06 89 LYS A CA 1
ATOM 669 C C . LYS A 1 89 ? 17.347 -5.832 -29.405 1.00 95.06 89 LYS A C 1
ATOM 671 O O . LYS A 1 89 ? 18.477 -5.900 -29.884 1.00 95.06 89 LYS A O 1
ATOM 676 N N . GLU A 1 90 ? 16.246 -5.711 -30.139 1.00 95.19 90 GLU A N 1
ATOM 677 C CA . GLU A 1 90 ? 16.230 -5.672 -31.608 1.00 95.19 90 GLU A CA 1
ATOM 678 C C . GLU A 1 90 ? 16.912 -4.416 -32.157 1.00 95.19 90 GLU A C 1
ATOM 680 O O . GLU A 1 90 ? 17.777 -4.498 -33.027 1.00 95.19 90 GLU A O 1
ATOM 685 N N . MET A 1 91 ? 16.631 -3.243 -31.586 1.00 93.94 91 MET A N 1
ATOM 686 C CA . MET A 1 91 ? 17.326 -2.009 -31.972 1.00 93.94 91 MET A CA 1
ATOM 687 C C . MET A 1 91 ? 18.838 -2.091 -31.725 1.00 93.94 91 MET A C 1
ATOM 689 O O . MET A 1 91 ? 19.631 -1.516 -32.472 1.00 93.94 91 MET A O 1
ATOM 693 N N . ARG A 1 92 ? 19.262 -2.788 -30.662 1.00 94.12 92 ARG A N 1
ATOM 694 C CA . ARG A 1 92 ? 20.683 -3.002 -30.367 1.00 94.12 92 ARG A CA 1
ATOM 695 C C . ARG A 1 92 ? 21.330 -3.957 -31.365 1.00 94.12 92 ARG A C 1
ATOM 697 O O . ARG A 1 92 ? 22.467 -3.702 -31.749 1.00 94.12 92 ARG A O 1
ATOM 704 N N . SER A 1 93 ? 20.654 -5.042 -31.744 1.00 93.00 93 SER A N 1
ATOM 705 C CA . SER A 1 93 ? 21.195 -6.002 -32.711 1.00 93.00 93 SER A CA 1
ATOM 706 C C . SER A 1 93 ? 21.303 -5.404 -34.110 1.00 93.00 93 SER A C 1
ATOM 708 O O . SER A 1 93 ? 22.290 -5.666 -34.777 1.00 93.00 93 SER A O 1
ATOM 710 N N . GLN A 1 94 ? 20.362 -4.549 -34.516 1.00 88.12 94 GLN A N 1
ATOM 711 C CA . GLN A 1 94 ? 20.401 -3.838 -35.803 1.00 88.12 94 GLN A CA 1
ATOM 712 C C . GLN A 1 94 ? 21.501 -2.770 -35.886 1.00 88.12 94 GLN A C 1
ATOM 714 O O . GLN A 1 94 ? 21.943 -2.417 -36.974 1.00 88.12 94 GLN A O 1
ATOM 719 N N . ARG A 1 95 ? 21.921 -2.215 -34.741 1.00 82.94 95 ARG A N 1
ATOM 720 C CA . ARG A 1 95 ? 22.994 -1.210 -34.662 1.00 82.94 95 ARG A CA 1
ATOM 721 C C . ARG A 1 95 ? 24.393 -1.838 -34.555 1.00 82.94 95 ARG A C 1
ATOM 723 O O . ARG A 1 95 ? 25.374 -1.102 -34.455 1.00 82.94 95 ARG A O 1
ATOM 730 N N . ARG A 1 96 ? 24.475 -3.165 -34.479 1.00 62.41 96 ARG A N 1
ATOM 731 C CA . ARG A 1 96 ? 25.716 -3.940 -34.412 1.00 62.41 96 ARG A CA 1
ATOM 732 C C . ARG A 1 96 ? 26.053 -4.495 -35.784 1.00 62.41 96 ARG A C 1
ATOM 734 O O . ARG A 1 96 ? 27.267 -4.556 -36.061 1.00 62.41 96 ARG A O 1
#

InterPro domains:
  IPR011425 Mediator of RNA polymerase II transcription subunit 9 [PF07544] (20-94)

Foldseek 3Di:
DDDPDPPPPLDQPVVLVVVLVVLVVVLVVLPPDDPPPDDVVVVVVSVVVSVVSVVVSVVSVVVSLVSQCPHDCSVPDPVVVVVVVVVVVVVVVVVD

Secondary structure (DSSP, 8-state):
--PPP--------HHHHHTHHHHHHHHHHHTSPPPTTS-HHHHHHHHHHHHHHHHHHHHHHHHHHHHHHTSTTTTS-HHHHHHHHHHHHHHHHHT-

Sequence (96 aa):
MSVPQPTSNSALNQATFESLLPSVVQITQSTQPQPQSQPPAQTQQQQQEIAKATMALRTQLAAARDQVDALPGGEMLLKDQQEVIQMLKEMRSQRR

Organism: NCBI:txid456999

pLDDT: mean 82.62, std 15.53, range [37.22, 96.81]

Radius of gyration: 23.13 Å; chains: 1; bounding box: 49×18×68 Å